Protein AF-A0A9X1RIB2-F1 (afdb_monomer_lite)

Foldseek 3Di:
DDPLVVLCVLVQQPDADPVRARNVHDFDDDPVSVVCSVCSVVSNVVSVVVVCVVCVCVVCVDPD

Secondary structure (DSSP, 8-state):
--THHHHTHHHHHH-B-TTS-BTT-SPPSSHHHHHHHHHHHHHHHHHHHHHHHHHHHHHT----

Structure (mmCIF, N/CA/C/O backbone):
data_AF-A0A9X1RIB2-F1
#
_entry.id   AF-A0A9X1RIB2-F1
#
loop_
_atom_site.group_PDB
_atom_site.id
_atom_site.type_symbol
_atom_site.label_atom_id
_atom_site.label_alt_id
_atom_site.label_comp_id
_atom_site.label_asym_id
_atom_site.label_entity_id
_atom_site.label_seq_id
_atom_site.pdbx_PDB_ins_code
_atom_site.Cartn_x
_atom_site.Cartn_y
_atom_site.Cartn_z
_atom_site.occupancy
_atom_site.B_iso_or_equiv
_atom_site.auth_seq_id
_atom_site.auth_comp_id
_atom_site.auth_asym_id
_atom_site.auth_atom_id
_atom_site.pdbx_PDB_model_num
ATOM 1 N N . GLY A 1 1 ? 17.912 5.840 2.222 1.00 46.41 1 GLY A N 1
ATOM 2 C CA . GLY A 1 1 ? 16.756 4.936 2.387 1.00 46.41 1 GLY A CA 1
ATOM 3 C C . GLY A 1 1 ? 16.018 4.871 1.072 1.00 46.41 1 GLY A C 1
ATOM 4 O O . GLY A 1 1 ? 15.792 5.918 0.485 1.00 46.41 1 GLY A O 1
ATOM 5 N N . ASN A 1 2 ? 15.737 3.675 0.560 1.00 48.56 2 ASN A N 1
ATOM 6 C CA . ASN A 1 2 ? 15.135 3.493 -0.760 1.00 48.56 2 ASN A CA 1
ATOM 7 C C . ASN A 1 2 ? 13.677 3.999 -0.750 1.00 48.56 2 ASN A C 1
ATOM 9 O O . ASN A 1 2 ? 12.841 3.440 -0.042 1.00 48.56 2 ASN A O 1
ATOM 13 N N . VAL A 1 3 ? 13.382 5.053 -1.520 1.00 55.47 3 VAL A N 1
ATOM 14 C CA . VAL A 1 3 ? 12.044 5.674 -1.654 1.00 55.47 3 VAL A CA 1
ATOM 15 C C . VAL A 1 3 ? 10.950 4.669 -2.034 1.00 55.47 3 VAL A C 1
ATOM 17 O O . VAL A 1 3 ? 9.788 4.853 -1.681 1.00 55.47 3 VAL A O 1
ATOM 20 N N . ASN A 1 4 ? 11.333 3.548 -2.648 1.00 56.69 4 ASN A N 1
ATOM 21 C CA . ASN A 1 4 ? 10.424 2.473 -3.028 1.00 56.69 4 ASN A CA 1
ATOM 22 C C . ASN A 1 4 ? 9.805 1.734 -1.827 1.00 56.69 4 ASN A C 1
ATOM 24 O O . ASN A 1 4 ? 8.744 1.133 -1.968 1.00 56.69 4 ASN A O 1
ATOM 28 N N . HIS A 1 5 ? 10.405 1.796 -0.630 1.00 57.84 5 HIS A N 1
ATOM 29 C CA . HIS A 1 5 ? 9.847 1.125 0.554 1.00 57.84 5 HIS A CA 1
ATOM 30 C C . HIS A 1 5 ? 8.526 1.765 1.012 1.00 57.84 5 HIS A C 1
ATOM 32 O O . HIS A 1 5 ? 7.659 1.071 1.538 1.00 57.84 5 HIS A O 1
ATOM 38 N N . GLY A 1 6 ? 8.345 3.071 0.779 1.00 62.94 6 GLY A N 1
ATOM 39 C CA . GLY A 1 6 ? 7.102 3.771 1.117 1.00 62.94 6 GLY A CA 1
ATOM 40 C C . GLY A 1 6 ? 5.919 3.358 0.238 1.00 62.94 6 GLY A C 1
ATOM 41 O O . GLY A 1 6 ? 4.784 3.366 0.703 1.00 62.94 6 GLY A O 1
ATOM 42 N N . LEU A 1 7 ? 6.185 2.927 -0.998 1.00 67.50 7 LEU A N 1
ATOM 43 C CA . LEU A 1 7 ? 5.151 2.528 -1.958 1.00 67.50 7 LEU A CA 1
ATOM 44 C C . LEU A 1 7 ? 4.492 1.200 -1.581 1.00 67.50 7 LEU A C 1
ATOM 46 O O . LEU A 1 7 ? 3.348 0.962 -1.934 1.00 67.50 7 LEU A O 1
ATOM 50 N N . LEU A 1 8 ? 5.173 0.345 -0.818 1.00 73.44 8 LEU A N 1
ATOM 51 C CA . LEU A 1 8 ? 4.605 -0.917 -0.341 1.00 73.44 8 LEU A CA 1
ATOM 52 C C . LEU A 1 8 ? 3.690 -0.747 0.872 1.00 73.44 8 LEU A C 1
ATOM 54 O O . LEU A 1 8 ? 2.884 -1.632 1.155 1.00 73.44 8 LEU A O 1
ATOM 58 N N . LEU A 1 9 ? 3.802 0.372 1.591 1.00 76.00 9 LEU A N 1
ATOM 59 C CA . LEU A 1 9 ? 3.095 0.583 2.851 1.00 76.00 9 LEU A CA 1
ATOM 60 C C . LEU A 1 9 ? 1.565 0.479 2.710 1.00 76.00 9 LEU A C 1
ATOM 62 O O . LEU A 1 9 ? 0.963 -0.201 3.540 1.00 76.00 9 LEU A O 1
ATOM 66 N N . PRO A 1 10 ? 0.925 1.069 1.676 1.00 75.38 10 PRO A N 1
ATOM 67 C CA . PRO A 1 10 ? -0.509 0.915 1.451 1.00 75.38 10 PRO A CA 1
ATOM 68 C C . PRO A 1 10 ? -0.926 -0.544 1.260 1.00 75.38 10 PRO A C 1
ATOM 70 O O . PRO A 1 10 ? -1.912 -0.982 1.839 1.00 75.38 10 PRO A O 1
ATOM 73 N N . ILE A 1 11 ? -0.146 -1.324 0.508 1.00 79.38 11 ILE A N 1
ATOM 74 C CA . ILE A 1 11 ? -0.431 -2.742 0.253 1.00 79.38 11 ILE A CA 1
ATOM 75 C C . ILE A 1 11 ? -0.288 -3.546 1.549 1.00 79.38 11 ILE A C 1
ATOM 77 O O . ILE A 1 11 ? -1.219 -4.237 1.959 1.00 79.38 11 ILE A O 1
ATOM 81 N N . LEU A 1 12 ? 0.848 -3.400 2.237 1.00 77.88 12 LEU A N 1
ATOM 82 C CA . LEU A 1 12 ? 1.149 -4.110 3.483 1.00 77.88 12 LEU A CA 1
ATOM 83 C C . LEU A 1 12 ? 0.160 -3.782 4.607 1.00 77.88 12 LEU A C 1
ATOM 85 O O . LEU A 1 12 ? -0.081 -4.617 5.477 1.00 77.88 12 LEU A O 1
ATOM 89 N N . LEU A 1 13 ? -0.441 -2.592 4.578 1.00 77.94 13 LEU A N 1
ATOM 90 C CA . LEU A 1 13 ? -1.483 -2.196 5.516 1.00 77.94 13 LEU A CA 1
ATOM 91 C C . LEU A 1 13 ? -2.778 -3.008 5.351 1.00 77.94 13 LEU A C 1
ATOM 93 O O . LEU A 1 13 ? -3.471 -3.275 6.335 1.00 77.94 13 LEU A O 1
ATOM 97 N N . HIS A 1 14 ? -3.109 -3.395 4.119 1.00 75.50 14 HIS A N 1
ATOM 98 C CA . HIS A 1 14 ? -4.282 -4.217 3.826 1.00 75.50 14 HIS A CA 1
ATOM 99 C C . HI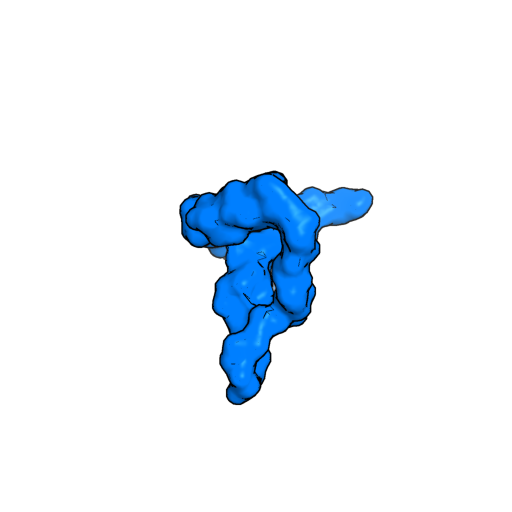S A 1 14 ? -3.998 -5.721 3.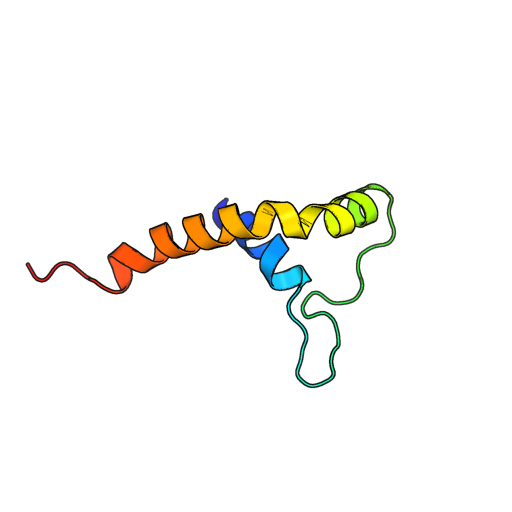932 1.00 75.50 14 HIS A C 1
ATOM 101 O O . HIS A 1 14 ? -4.939 -6.502 4.081 1.00 75.50 14 HIS A O 1
ATOM 107 N N . CYS A 1 15 ? -2.729 -6.135 3.921 1.00 79.56 15 CYS A N 1
ATOM 108 C CA . CYS A 1 15 ? -2.342 -7.523 4.135 1.00 79.56 15 CYS A CA 1
ATOM 109 C C . CYS A 1 15 ? -2.665 -7.993 5.559 1.00 79.56 15 CYS A C 1
ATOM 111 O O . CYS A 1 15 ? -2.389 -7.315 6.557 1.00 79.56 15 CYS A O 1
ATOM 113 N N . ARG A 1 16 ? -3.222 -9.201 5.640 1.00 80.38 16 ARG A N 1
ATOM 114 C CA . ARG A 1 16 ? -3.468 -9.921 6.887 1.00 80.38 16 ARG A CA 1
ATOM 115 C C . ARG A 1 16 ? -2.640 -11.202 6.921 1.00 80.38 16 ARG A C 1
ATOM 117 O O . ARG A 1 16 ? -2.317 -11.735 5.865 1.00 80.38 16 ARG A 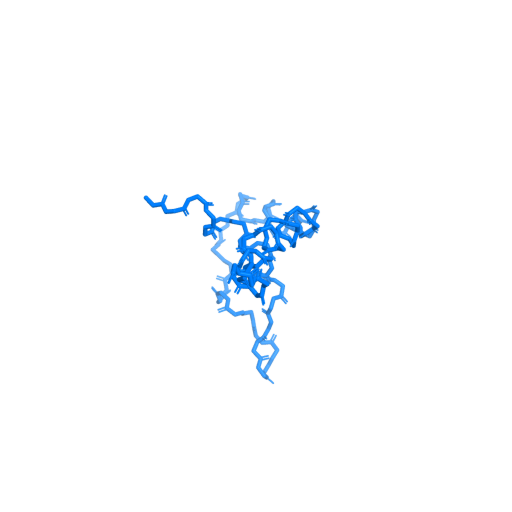O 1
ATOM 124 N N . ASP A 1 17 ? -2.277 -11.649 8.118 1.00 82.44 17 ASP A N 1
ATOM 125 C CA . ASP A 1 17 ? -1.712 -12.984 8.322 1.00 82.44 17 ASP A CA 1
ATOM 126 C C . ASP A 1 17 ? -2.794 -14.075 8.210 1.00 82.44 17 ASP A C 1
ATOM 128 O O . ASP A 1 17 ? -3.985 -13.775 8.069 1.00 82.44 17 ASP A O 1
ATOM 132 N N . ASP A 1 18 ? -2.391 -15.342 8.322 1.00 85.62 18 ASP A N 1
ATOM 133 C CA . ASP A 1 18 ? -3.297 -16.502 8.255 1.00 85.62 18 ASP A CA 1
ATOM 134 C C . ASP A 1 18 ? -4.365 -16.509 9.365 1.00 85.62 18 ASP A C 1
ATOM 136 O O . ASP A 1 18 ? -5.345 -17.248 9.300 1.00 85.62 18 ASP A O 1
ATOM 140 N N . GLN A 1 19 ? -4.197 -15.672 10.393 1.00 84.25 19 GLN A N 1
ATOM 141 C CA . GLN A 1 19 ? -5.138 -15.492 11.498 1.00 84.25 19 GLN A CA 1
ATOM 142 C C . GLN A 1 19 ? -5.973 -14.204 11.359 1.00 84.25 19 GLN A C 1
ATOM 144 O O . GLN A 1 19 ? -6.693 -13.831 12.287 1.00 84.25 19 GLN A O 1
ATOM 149 N N . GLY A 1 20 ? -5.890 -13.498 10.225 1.00 78.56 20 GLY A N 1
ATOM 150 C CA . GLY A 1 20 ? -6.639 -12.268 9.954 1.00 78.56 20 GLY A CA 1
ATOM 151 C C . GLY A 1 20 ? -6.076 -11.005 10.626 1.00 78.56 20 GLY A C 1
ATOM 152 O O . GLY A 1 20 ? -6.702 -9.935 10.581 1.00 78.56 20 GLY A O 1
ATOM 153 N N . ARG A 1 21 ? -4.898 -11.071 11.253 1.00 79.81 21 ARG A N 1
ATOM 154 C CA . ARG A 1 21 ? -4.269 -9.938 11.953 1.00 79.81 21 ARG A CA 1
ATOM 155 C C . ARG A 1 21 ? -3.479 -9.061 10.978 1.00 79.81 21 ARG A C 1
ATOM 157 O O . ARG A 1 21 ? -2.938 -9.581 10.007 1.00 79.81 21 ARG A O 1
ATOM 164 N N . PRO A 1 22 ? -3.411 -7.732 11.188 1.00 80.06 22 PRO A N 1
ATOM 165 C CA . PRO A 1 22 ? -2.655 -6.849 10.303 1.00 80.06 22 PRO A CA 1
ATOM 166 C C . PRO A 1 22 ? -1.169 -7.206 10.294 1.00 80.06 22 PRO A C 1
ATOM 168 O O . PRO A 1 22 ? -0.557 -7.331 11.355 1.00 80.06 22 PRO A O 1
ATOM 171 N N . LEU A 1 23 ? -0.585 -7.301 9.099 1.00 79.44 23 LEU A N 1
ATOM 172 C CA . LEU A 1 23 ? 0.797 -7.750 8.916 1.00 79.44 23 LEU A CA 1
ATOM 173 C C . LEU A 1 23 ? 1.830 -6.767 9.502 1.00 79.44 23 LEU A C 1
ATOM 175 O O . LEU A 1 23 ? 2.891 -7.174 9.963 1.00 79.44 23 LEU A O 1
ATOM 179 N N . LEU A 1 24 ? 1.495 -5.473 9.555 1.00 78.25 24 LEU A N 1
ATOM 180 C CA . LEU A 1 24 ? 2.324 -4.417 10.156 1.00 78.25 24 LEU A CA 1
ATOM 181 C C . LEU A 1 24 ? 2.091 -4.227 11.668 1.00 78.25 24 LEU A C 1
ATOM 183 O O . LEU A 1 24 ? 2.607 -3.279 12.261 1.00 78.25 24 LEU A O 1
ATOM 187 N N . GLY A 1 25 ? 1.310 -5.109 12.296 1.00 75.19 25 GLY A N 1
ATOM 188 C CA . GLY A 1 25 ? 0.893 -4.960 13.684 1.00 75.19 25 GLY A CA 1
ATOM 189 C C . GLY A 1 25 ? -0.168 -3.866 13.880 1.00 75.19 25 GLY A C 1
ATOM 190 O O . GLY A 1 25 ? -0.694 -3.297 12.916 1.00 75.19 25 GLY A O 1
ATOM 191 N N . PRO A 1 26 ? -0.549 -3.585 15.136 1.00 71.00 26 PRO A N 1
ATOM 192 C CA . PRO A 1 26 ? -1.545 -2.569 15.431 1.00 71.00 26 PRO A CA 1
ATOM 193 C C . PRO A 1 26 ? -1.042 -1.177 15.005 1.00 71.00 26 PRO A C 1
ATOM 195 O O . PRO A 1 26 ? 0.101 -0.817 15.304 1.00 71.00 26 PRO A O 1
ATOM 198 N N . PRO A 1 27 ? -1.879 -0.358 14.342 1.00 70.12 27 PRO A N 1
ATOM 199 C CA . PRO A 1 27 ? -1.489 0.993 13.970 1.00 70.12 27 PRO A CA 1
ATOM 200 C C . PRO A 1 27 ? -1.118 1.818 15.204 1.00 70.12 27 PRO A C 1
ATOM 202 O O . PRO A 1 27 ? -1.824 1.785 16.214 1.00 70.12 27 PRO A O 1
ATOM 205 N N . ARG A 1 28 ? -0.049 2.619 15.113 1.00 72.75 28 ARG A N 1
ATOM 206 C CA . ARG A 1 28 ? 0.289 3.590 16.166 1.00 72.75 28 ARG A CA 1
ATOM 207 C C . ARG A 1 28 ? -0.882 4.546 16.397 1.00 72.75 28 ARG A C 1
ATOM 209 O O . ARG A 1 28 ? -1.445 5.087 15.442 1.00 72.75 28 ARG A O 1
ATOM 216 N N . SER A 1 29 ? -1.226 4.786 17.658 1.00 69.06 29 SER A N 1
ATOM 217 C CA . SER A 1 29 ? -2.260 5.750 18.026 1.00 69.06 29 SER A CA 1
ATOM 218 C C . SER A 1 29 ? -1.861 7.154 17.555 1.00 69.06 29 SER A C 1
ATOM 220 O O . SER A 1 29 ? -0.758 7.629 17.804 1.00 69.06 29 SER A O 1
ATOM 222 N N . GLY A 1 30 ? -2.746 7.816 16.806 1.00 78.44 30 GLY A N 1
ATOM 223 C CA . GLY A 1 30 ? -2.476 9.152 16.278 1.00 78.44 30 GLY A CA 1
ATOM 224 C C . GLY A 1 30 ? -3.454 9.580 15.189 1.00 78.44 30 GLY A C 1
ATOM 225 O O . GLY A 1 30 ? -4.017 8.751 14.469 1.00 78.44 30 GLY A O 1
ATOM 226 N N . ARG A 1 31 ? -3.667 10.895 15.068 1.00 76.12 31 ARG A N 1
ATOM 227 C CA . ARG A 1 31 ? -4.539 11.486 14.038 1.00 76.12 31 ARG A CA 1
ATOM 228 C C . ARG A 1 31 ? -3.979 11.269 12.631 1.00 76.12 31 ARG A C 1
ATOM 230 O O . ARG A 1 31 ? -4.736 10.920 11.729 1.00 76.12 31 ARG A O 1
ATOM 237 N N . GLU A 1 32 ? -2.663 11.401 12.491 1.00 72.31 32 GLU A N 1
ATOM 238 C CA . GLU A 1 32 ? -1.935 11.179 11.238 1.00 72.31 32 GLU A CA 1
ATOM 239 C C . GLU A 1 32 ? -2.056 9.724 10.781 1.00 72.31 32 GLU A C 1
ATOM 241 O O . GLU A 1 32 ? -2.467 9.474 9.651 1.00 72.31 32 GLU A O 1
ATOM 246 N N . THR A 1 33 ? -1.848 8.760 11.687 1.00 72.62 33 THR A N 1
ATOM 247 C CA . THR A 1 33 ? -2.045 7.336 11.387 1.00 72.62 33 THR A CA 1
ATOM 248 C C . THR A 1 33 ? -3.479 7.059 10.951 1.00 72.62 33 THR A C 1
ATOM 250 O O . THR A 1 33 ? -3.684 6.442 9.918 1.00 72.62 33 THR A O 1
ATOM 253 N N . LYS A 1 34 ? -4.500 7.559 11.662 1.00 74.81 34 LYS A N 1
ATOM 254 C CA . LYS A 1 34 ? -5.908 7.348 11.266 1.00 74.81 34 LYS A CA 1
ATOM 255 C C . LYS A 1 34 ? -6.232 7.929 9.887 1.00 74.81 34 LYS A C 1
ATOM 257 O O . LYS A 1 34 ? -6.984 7.317 9.131 1.00 74.81 34 LYS A O 1
ATOM 262 N N . LYS A 1 35 ? -5.686 9.104 9.558 1.00 75.38 35 LYS A N 1
ATOM 263 C CA . LYS A 1 35 ? -5.864 9.735 8.244 1.00 75.38 35 LYS A CA 1
ATOM 264 C C . LYS A 1 35 ? -5.170 8.923 7.149 1.00 75.38 35 LYS A C 1
ATOM 266 O O . LYS A 1 35 ? -5.779 8.692 6.109 1.00 75.38 35 LYS A O 1
ATOM 271 N N . PHE A 1 36 ? -3.956 8.451 7.420 1.00 72.88 36 PHE A N 1
ATOM 272 C CA . PHE A 1 36 ? -3.208 7.570 6.532 1.00 72.88 36 PHE A CA 1
ATOM 273 C C . PHE A 1 36 ? -3.958 6.252 6.292 1.00 72.88 36 PHE A C 1
ATOM 275 O O . PHE A 1 36 ? -4.228 5.916 5.149 1.00 72.88 36 PHE A O 1
ATOM 282 N N . LEU A 1 37 ? -4.412 5.564 7.347 1.00 73.06 37 LEU A N 1
ATOM 283 C CA . LEU A 1 37 ? -5.183 4.317 7.240 1.00 73.06 37 LEU A CA 1
ATOM 284 C C . LEU A 1 37 ? -6.454 4.476 6.399 1.00 73.06 37 LEU A C 1
ATOM 286 O O . LEU A 1 37 ? -6.783 3.605 5.600 1.00 73.06 37 LEU A O 1
ATOM 290 N N . ARG A 1 38 ? -7.181 5.586 6.586 1.00 77.50 38 ARG A N 1
ATOM 291 C CA . ARG A 1 38 ? -8.419 5.844 5.845 1.00 77.50 38 ARG A CA 1
ATOM 292 C C . ARG A 1 38 ? -8.154 6.037 4.356 1.00 77.50 38 ARG A C 1
ATOM 294 O O . ARG A 1 38 ? -8.972 5.611 3.552 1.00 77.50 38 ARG A O 1
ATOM 301 N N . ASN A 1 39 ? -7.041 6.672 4.001 1.00 77.62 39 ASN A N 1
ATOM 302 C CA . ASN A 1 39 ? -6.754 7.069 2.626 1.00 77.62 39 ASN A CA 1
ATOM 303 C C . ASN A 1 39 ? -5.814 6.103 1.888 1.00 77.62 39 ASN A C 1
ATOM 305 O O . ASN A 1 39 ? -5.761 6.160 0.668 1.00 77.62 39 ASN A O 1
ATOM 309 N N . ALA A 1 40 ? -5.130 5.195 2.592 1.00 74.06 40 ALA A N 1
ATOM 310 C CA . ALA A 1 40 ? -4.130 4.292 2.018 1.00 74.06 40 ALA A CA 1
ATOM 311 C C . ALA A 1 40 ? -4.658 3.465 0.834 1.00 74.06 40 ALA A C 1
ATOM 313 O O . ALA A 1 40 ? -3.925 3.214 -0.115 1.00 74.06 40 ALA A O 1
ATOM 314 N N . HIS A 1 41 ? -5.940 3.090 0.837 1.00 74.88 41 HIS A N 1
ATOM 315 C CA . HIS A 1 41 ? -6.542 2.355 -0.277 1.00 74.88 41 HIS A CA 1
ATOM 316 C C . HIS A 1 41 ? -6.471 3.113 -1.617 1.00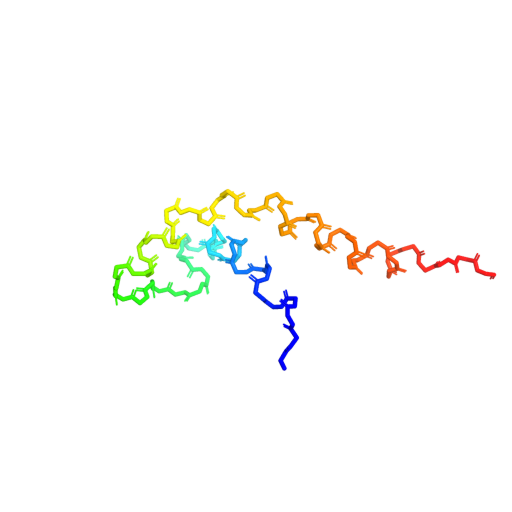 74.88 41 HIS A C 1
ATOM 318 O O . HIS A 1 41 ? -6.345 2.483 -2.665 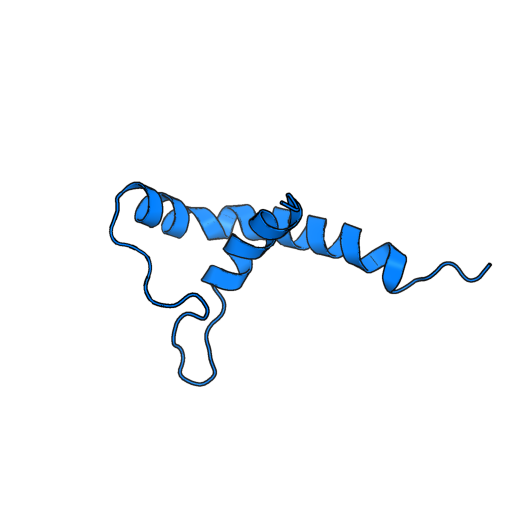1.00 74.88 41 HIS A O 1
ATOM 324 N N . ALA A 1 42 ? -6.512 4.450 -1.592 1.00 82.00 42 ALA A N 1
ATOM 325 C CA . ALA A 1 42 ? -6.422 5.286 -2.788 1.00 82.00 42 ALA A CA 1
ATOM 326 C C . ALA A 1 42 ? -5.015 5.272 -3.411 1.00 82.00 42 ALA A C 1
ATOM 328 O O . ALA A 1 42 ? -4.879 5.489 -4.612 1.00 82.00 42 ALA A O 1
ATOM 329 N N . ASP A 1 43 ? -3.988 4.958 -2.616 1.00 78.56 43 ASP A N 1
ATOM 330 C CA . ASP A 1 43 ? -2.593 4.886 -3.059 1.00 78.56 43 ASP A CA 1
ATOM 331 C C . ASP A 1 43 ? -2.211 3.488 -3.590 1.00 78.56 43 ASP A C 1
ATOM 333 O O . ASP A 1 43 ? -1.145 3.320 -4.186 1.00 78.56 43 ASP A O 1
ATOM 337 N N . ILE A 1 44 ? -3.076 2.473 -3.424 1.00 77.31 44 ILE A N 1
ATOM 338 C CA . ILE A 1 44 ? -2.817 1.097 -3.890 1.00 77.31 44 ILE A CA 1
ATOM 339 C C . ILE A 1 44 ? -2.578 1.030 -5.408 1.00 77.31 44 ILE A C 1
ATOM 341 O O . ILE A 1 44 ? -1.607 0.384 -5.800 1.00 77.31 44 ILE A O 1
ATOM 345 N N . PRO A 1 45 ? -3.380 1.669 -6.286 1.00 83.12 45 PRO A N 1
ATOM 346 C CA . PRO A 1 45 ? -3.130 1.608 -7.727 1.00 83.12 45 PRO A CA 1
ATOM 347 C C . PRO A 1 45 ? -1.744 2.146 -8.107 1.00 83.12 45 PRO A C 1
ATOM 349 O O . PRO A 1 45 ? -1.034 1.519 -8.890 1.00 83.12 45 PRO A O 1
ATOM 352 N N . ALA A 1 46 ? -1.321 3.258 -7.497 1.00 80.81 46 ALA A N 1
ATOM 353 C CA . ALA A 1 46 ? -0.000 3.839 -7.730 1.00 80.81 46 ALA A CA 1
ATOM 354 C C . ALA A 1 46 ? 1.126 2.920 -7.226 1.00 80.81 46 ALA A C 1
ATOM 356 O O . ALA A 1 46 ? 2.125 2.719 -7.918 1.00 80.81 46 ALA A O 1
ATOM 357 N N . ALA A 1 47 ? 0.945 2.311 -6.052 1.00 78.44 47 ALA A N 1
ATOM 358 C CA . ALA A 1 47 ? 1.866 1.320 -5.502 1.00 78.44 47 ALA A CA 1
ATOM 359 C C . ALA A 1 47 ? 2.016 0.082 -6.403 1.00 78.44 47 ALA A C 1
ATOM 361 O O . ALA A 1 47 ? 3.131 -0.390 -6.634 1.00 78.44 47 ALA A O 1
ATOM 362 N N . VAL A 1 48 ? 0.903 -0.435 -6.933 1.00 81.56 48 VAL A N 1
ATOM 363 C CA . VAL A 1 48 ? 0.883 -1.589 -7.844 1.00 81.56 48 VAL A CA 1
ATOM 364 C C . VAL A 1 48 ? 1.591 -1.266 -9.158 1.00 81.56 48 VAL A C 1
ATOM 366 O O . VAL A 1 48 ? 2.386 -2.079 -9.629 1.00 81.56 48 VAL A O 1
ATOM 369 N N . GLU A 1 49 ? 1.366 -0.084 -9.730 1.00 83.38 49 GLU A N 1
ATOM 370 C CA . GLU A 1 49 ? 2.052 0.328 -10.958 1.00 83.38 49 GLU A CA 1
ATOM 371 C C . GLU A 1 49 ? 3.554 0.536 -10.745 1.00 83.38 49 GLU A C 1
ATOM 373 O O . GLU A 1 49 ? 4.358 0.080 -11.560 1.00 83.38 49 GLU A O 1
ATOM 378 N N . ALA A 1 50 ? 3.965 1.113 -9.614 1.00 81.19 50 ALA A N 1
ATOM 379 C CA . ALA A 1 50 ? 5.381 1.224 -9.281 1.00 81.19 50 ALA A CA 1
ATOM 380 C C . ALA A 1 50 ? 6.044 -0.153 -9.097 1.00 81.19 50 ALA A C 1
ATOM 382 O O . ALA A 1 50 ? 7.145 -0.390 -9.598 1.00 81.19 50 ALA A O 1
ATOM 383 N N . LEU A 1 51 ? 5.360 -1.096 -8.436 1.00 79.38 51 LEU A N 1
ATOM 384 C CA . LEU A 1 51 ? 5.820 -2.482 -8.329 1.00 79.38 51 LEU A CA 1
ATOM 385 C C . LEU A 1 51 ? 5.944 -3.143 -9.700 1.00 79.38 51 LEU A C 1
ATOM 387 O O . LEU A 1 51 ? 6.950 -3.795 -9.975 1.00 79.38 51 LEU A O 1
ATOM 391 N N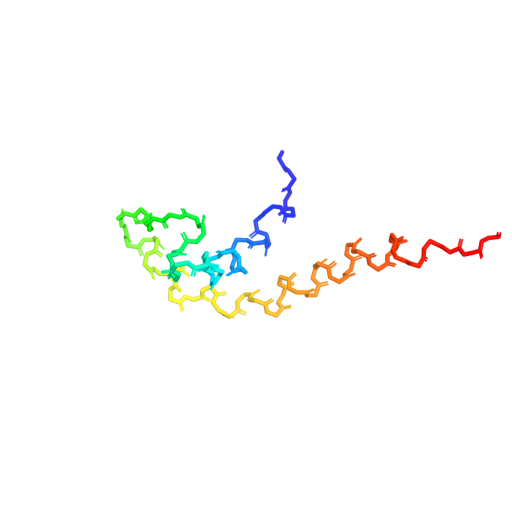 . ARG A 1 52 ? 4.947 -2.966 -10.572 1.00 82.62 52 ARG A N 1
ATOM 392 C CA . ARG A 1 52 ? 4.981 -3.480 -11.943 1.00 82.62 52 ARG A CA 1
ATOM 393 C C . ARG A 1 52 ? 6.207 -2.947 -12.674 1.00 82.62 52 ARG A C 1
ATOM 395 O O . ARG A 1 52 ? 6.973 -3.744 -13.201 1.00 82.62 52 ARG A O 1
ATOM 402 N N . GLN A 1 53 ? 6.432 -1.636 -12.658 1.00 79.81 53 GLN A N 1
ATOM 403 C CA . GLN A 1 53 ? 7.591 -1.004 -13.294 1.00 79.81 53 GLN A CA 1
ATOM 404 C C . GLN A 1 53 ? 8.927 -1.489 -12.721 1.00 79.81 53 GLN A C 1
ATOM 406 O O . GLN A 1 53 ? 9.882 -1.653 -13.475 1.00 79.81 53 GLN A O 1
ATOM 411 N N . TYR A 1 54 ? 8.995 -1.762 -11.416 1.00 76.69 54 TYR A N 1
ATOM 412 C CA . TYR A 1 54 ? 10.195 -2.294 -10.772 1.00 76.69 54 TYR A CA 1
ATOM 413 C C . TYR A 1 54 ? 10.493 -3.750 -11.170 1.00 76.69 54 TYR A C 1
ATOM 415 O O . TYR A 1 54 ? 11.637 -4.094 -11.462 1.00 76.69 54 TYR A O 1
ATOM 423 N N . TRP A 1 55 ? 9.473 -4.615 -11.205 1.00 71.31 55 TRP A N 1
ATOM 424 C CA . TRP A 1 55 ? 9.638 -6.050 -11.469 1.00 71.31 55 TRP A CA 1
ATOM 425 C C . TRP A 1 55 ? 9.675 -6.412 -12.956 1.00 71.31 55 TRP A C 1
ATOM 427 O O . TRP A 1 55 ? 10.270 -7.427 -13.319 1.00 71.31 55 TRP A O 1
ATOM 437 N N . MET A 1 56 ? 9.051 -5.621 -13.833 1.00 77.31 56 MET A N 1
ATOM 438 C CA . MET A 1 56 ? 8.965 -5.917 -15.269 1.00 77.31 56 MET A CA 1
ATOM 439 C C . MET A 1 56 ? 10.342 -6.061 -15.951 1.00 77.31 56 MET A C 1
ATOM 441 O O . MET A 1 56 ? 10.507 -7.027 -16.697 1.00 77.31 56 MET A O 1
ATOM 445 N N . PRO A 1 57 ? 11.354 -5.214 -15.663 1.00 66.69 57 PRO A N 1
ATOM 446 C CA . PRO A 1 57 ? 12.712 -5.383 -16.188 1.00 66.69 57 PRO A CA 1
ATOM 447 C C . PRO A 1 57 ? 13.414 -6.652 -15.686 1.00 66.69 57 PRO A C 1
ATOM 449 O O . PRO A 1 57 ? 14.244 -7.210 -16.394 1.00 66.69 57 PRO A O 1
ATOM 452 N N . ILE A 1 58 ? 13.085 -7.108 -14.472 1.00 65.44 58 ILE A N 1
ATOM 453 C CA . ILE A 1 58 ? 13.689 -8.291 -13.837 1.00 65.44 58 ILE A CA 1
ATOM 454 C C . ILE A 1 58 ? 13.058 -9.576 -14.391 1.00 65.44 58 ILE A C 1
ATOM 456 O O . ILE A 1 58 ? 13.754 -10.549 -14.665 1.00 65.44 58 ILE A O 1
ATOM 460 N N . ARG A 1 59 ? 11.731 -9.585 -14.572 1.00 59.56 59 ARG A N 1
ATOM 461 C CA . ARG A 1 59 ? 10.970 -10.761 -15.026 1.00 59.56 59 ARG A CA 1
ATOM 462 C C . ARG A 1 59 ? 11.165 -11.061 -16.510 1.00 59.56 59 ARG A C 1
ATOM 464 O O . ARG A 1 59 ? 11.166 -12.224 -16.896 1.00 59.56 59 ARG A O 1
ATOM 471 N N . TYR A 1 60 ? 11.327 -10.020 -17.318 1.00 60.28 60 TYR A N 1
ATOM 472 C CA . TYR A 1 60 ? 11.661 -10.123 -18.734 1.00 60.28 60 TYR A CA 1
ATOM 473 C C . TYR A 1 60 ? 13.061 -9.573 -18.956 1.00 60.28 60 TYR A C 1
ATOM 475 O O . TYR A 1 60 ? 13.220 -8.661 -19.770 1.00 60.28 60 TYR A O 1
ATOM 483 N N . ALA A 1 61 ? 14.052 -10.085 -18.209 1.00 58.78 61 ALA A N 1
ATOM 484 C CA . ALA A 1 61 ? 15.457 -9.860 -18.533 1.00 58.78 61 ALA A CA 1
ATOM 485 C C . ALA A 1 61 ? 15.581 -10.003 -20.050 1.00 58.78 61 ALA A C 1
ATOM 487 O O . ALA A 1 61 ? 15.286 -11.074 -20.586 1.00 58.78 61 ALA A O 1
ATOM 488 N N . ARG A 1 62 ? 15.818 -8.875 -20.736 1.00 60.84 62 ARG A N 1
ATOM 489 C CA . ARG A 1 62 ? 15.759 -8.818 -22.194 1.00 60.84 62 ARG A CA 1
ATOM 490 C C . ARG A 1 62 ? 16.696 -9.910 -22.673 1.00 60.84 62 ARG A C 1
ATOM 492 O O . ARG A 1 62 ? 17.877 -9.865 -22.340 1.00 60.84 62 ARG A O 1
ATOM 499 N N . ALA A 1 63 ? 16.143 -10.908 -23.361 1.00 55.81 63 ALA A N 1
ATOM 500 C CA . ALA A 1 63 ? 16.945 -11.839 -24.127 1.00 55.81 63 ALA A CA 1
ATOM 501 C C . ALA A 1 63 ? 17.751 -10.963 -25.092 1.00 55.81 63 ALA A C 1
ATOM 503 O O . ALA A 1 63 ? 17.183 -10.364 -26.007 1.00 55.81 63 ALA A O 1
ATOM 504 N N . HIS A 1 64 ? 19.018 -10.757 -24.749 1.00 57.78 64 HIS A N 1
ATOM 505 C CA . HIS A 1 64 ? 20.017 -10.131 -25.593 1.00 57.78 64 HIS A CA 1
ATOM 506 C C . HIS A 1 64 ? 20.689 -11.235 -26.395 1.00 57.78 64 HIS A C 1
ATOM 508 O O . HIS A 1 64 ? 20.988 -12.287 -25.784 1.00 57.78 64 HIS A O 1
#

Sequence (64 aa):
GNVNHGLLLPILLHCRDDQGRPLLGPPRSGRETKKFLRNAHADIPAAVEALRQYWMPIRYARAH

Organism: NCBI:txid2911009

Radius of gyration: 14.78 Å; chains: 1; bounding box: 28×28×44 Å

pLDDT: mean 73.06, std 9.06, range [46.41, 85.62]